Protein AF-A0AAF0R5P5-F1 (afdb_monomer_lite)

Structure (mmCIF, N/CA/C/O backbone):
data_AF-A0AAF0R5P5-F1
#
_entry.id   AF-A0AAF0R5P5-F1
#
loop_
_atom_site.group_PDB
_atom_site.id
_atom_site.type_symbol
_atom_site.label_atom_id
_atom_site.label_alt_id
_atom_site.label_comp_id
_atom_site.label_asym_id
_atom_site.label_entity_id
_atom_site.label_seq_id
_atom_site.pdbx_PDB_ins_code
_atom_site.Cartn_x
_atom_site.Cartn_y
_atom_site.Cartn_z
_atom_site.occupancy
_atom_site.B_iso_or_equiv
_atom_site.auth_seq_id
_atom_site.auth_comp_id
_atom_site.auth_asym_id
_atom_site.auth_atom_id
_atom_site.pdbx_PDB_model_num
ATOM 1 N N . MET A 1 1 ? 1.000 -5.776 -18.125 1.00 70.12 1 MET A N 1
ATOM 2 C CA . MET A 1 1 ? 1.705 -5.865 -16.821 1.00 70.12 1 MET A CA 1
ATOM 3 C C . MET A 1 1 ? 2.323 -4.498 -16.513 1.00 70.12 1 MET A C 1
ATOM 5 O O . MET A 1 1 ? 2.587 -3.774 -17.464 1.00 70.12 1 MET A O 1
ATOM 9 N N . VAL A 1 2 ? 2.546 -4.096 -15.251 1.00 78.88 2 VAL A N 1
ATOM 10 C CA . VAL A 1 2 ? 3.062 -2.736 -14.924 1.00 78.88 2 VAL A CA 1
ATOM 11 C C . VAL A 1 2 ? 4.363 -2.409 -15.676 1.00 78.88 2 VAL A C 1
ATOM 13 O O . VAL A 1 2 ? 4.481 -1.339 -16.261 1.00 78.88 2 VAL A O 1
ATOM 16 N N . VAL A 1 3 ? 5.300 -3.354 -15.752 1.00 80.75 3 VAL A N 1
ATOM 17 C CA . VAL A 1 3 ? 6.586 -3.189 -16.459 1.00 80.75 3 VAL A CA 1
ATOM 18 C C . VAL A 1 3 ? 6.401 -2.983 -17.971 1.00 80.75 3 VAL A C 1
ATOM 20 O O . VAL A 1 3 ? 7.038 -2.110 -18.552 1.00 80.75 3 VAL A O 1
ATOM 23 N N . GLU A 1 4 ? 5.477 -3.716 -18.601 1.00 83.56 4 GLU A N 1
ATOM 24 C CA . GLU A 1 4 ? 5.135 -3.539 -20.024 1.00 83.56 4 GLU A CA 1
ATOM 25 C C . GLU A 1 4 ? 4.509 -2.163 -20.281 1.00 83.56 4 GLU A C 1
ATOM 27 O O . GLU A 1 4 ? 4.811 -1.516 -21.277 1.00 83.56 4 GLU A O 1
ATOM 32 N N . SER A 1 5 ? 3.663 -1.673 -19.364 1.00 82.88 5 SER A N 1
ATOM 33 C CA . SER A 1 5 ? 3.044 -0.346 -19.508 1.00 82.88 5 SER A CA 1
ATOM 34 C C . SER A 1 5 ? 4.052 0.805 -19.439 1.00 82.88 5 SER A C 1
ATOM 36 O O . SER A 1 5 ? 3.758 1.906 -19.897 1.00 82.88 5 SER A O 1
ATOM 38 N N . LEU A 1 6 ? 5.241 0.541 -18.890 1.00 82.19 6 LEU A N 1
ATOM 39 C CA . LEU A 1 6 ? 6.355 1.481 -18.816 1.00 82.19 6 LEU A CA 1
ATOM 40 C C . LEU A 1 6 ? 7.330 1.349 -20.003 1.00 82.19 6 LEU A C 1
ATOM 42 O O . LEU A 1 6 ? 8.253 2.153 -20.101 1.00 82.19 6 LEU A O 1
ATOM 46 N N . GLY A 1 7 ? 7.145 0.372 -20.903 1.00 85.12 7 GLY A N 1
ATOM 47 C CA . GLY A 1 7 ? 8.020 0.152 -22.065 1.00 85.12 7 GLY A CA 1
ATOM 48 C C . GLY A 1 7 ? 9.440 -0.305 -21.704 1.00 85.12 7 GLY A C 1
ATOM 49 O O . GLY A 1 7 ? 10.400 -0.006 -22.418 1.00 85.12 7 GLY A O 1
ATOM 50 N N . VAL A 1 8 ? 9.596 -0.954 -20.546 1.00 84.50 8 VAL A N 1
ATOM 51 C CA . VAL A 1 8 ? 10.887 -1.424 -20.010 1.00 84.50 8 VAL A CA 1
ATOM 52 C C . VAL A 1 8 ? 10.929 -2.945 -19.844 1.00 84.50 8 VAL A C 1
ATOM 54 O O . VAL A 1 8 ? 11.731 -3.476 -19.081 1.00 84.50 8 VAL A O 1
ATOM 57 N N . GLU A 1 9 ? 10.096 -3.668 -20.591 1.00 87.12 9 GLU A N 1
ATOM 58 C CA . GLU A 1 9 ? 9.976 -5.129 -20.567 1.00 87.12 9 GLU A CA 1
ATOM 59 C C . GLU A 1 9 ? 11.293 -5.862 -20.846 1.00 87.12 9 GLU A C 1
ATOM 61 O O . GLU A 1 9 ? 11.509 -6.951 -20.319 1.00 87.12 9 GLU A O 1
ATOM 66 N N . LYS A 1 10 ? 12.218 -5.240 -21.591 1.00 89.44 10 LYS A N 1
ATOM 67 C CA . LYS A 1 10 ? 13.567 -5.780 -21.823 1.00 89.44 10 LYS A CA 1
ATOM 68 C C . LYS A 1 10 ? 14.393 -5.984 -20.547 1.00 89.44 10 LYS A C 1
ATOM 70 O O . LYS A 1 10 ? 15.389 -6.687 -20.616 1.00 89.44 10 LYS A O 1
ATOM 75 N N . TYR A 1 11 ? 14.011 -5.350 -19.435 1.00 86.50 11 TYR A N 1
ATOM 76 C CA . TYR A 1 11 ? 14.687 -5.453 -18.138 1.00 86.50 11 TYR A CA 1
ATOM 77 C C . TYR A 1 11 ? 13.917 -6.314 -17.128 1.00 86.50 11 TYR A C 1
ATOM 79 O O . TYR A 1 11 ? 14.184 -6.257 -15.926 1.00 86.50 11 TYR A O 1
ATOM 87 N N . MET A 1 12 ? 12.897 -7.055 -17.580 1.00 85.38 12 MET A N 1
ATOM 88 C CA . MET A 1 12 ? 12.027 -7.823 -16.689 1.00 85.38 12 MET A CA 1
ATOM 89 C C . MET A 1 12 ? 12.826 -8.818 -15.843 1.00 85.38 12 MET A C 1
ATOM 91 O O . MET A 1 12 ? 12.613 -8.889 -14.634 1.00 85.38 12 MET A O 1
ATOM 95 N N . ASP A 1 13 ? 13.763 -9.545 -16.448 1.00 89.06 13 ASP A N 1
ATOM 96 C CA . ASP A 1 13 ? 14.531 -10.577 -15.752 1.00 89.06 13 ASP A CA 1
ATOM 97 C C . ASP A 1 13 ? 15.462 -9.971 -14.694 1.00 89.06 13 ASP A C 1
ATOM 99 O O . ASP A 1 13 ? 15.522 -10.460 -13.566 1.00 89.06 13 ASP A O 1
ATOM 103 N N . GLU A 1 14 ? 16.155 -8.870 -14.997 1.00 88.75 14 GLU A N 1
ATOM 104 C CA . GLU A 1 14 ? 16.996 -8.164 -14.025 1.00 88.75 14 GLU A CA 1
ATOM 105 C C . GLU A 1 14 ? 16.169 -7.576 -12.880 1.00 88.75 14 GLU A C 1
ATOM 107 O O . GLU A 1 14 ? 16.569 -7.650 -11.712 1.00 88.75 14 GLU A O 1
ATOM 112 N N . HIS A 1 15 ? 14.993 -7.024 -13.193 1.00 82.06 15 HIS A N 1
ATOM 113 C CA . HIS A 1 15 ? 14.062 -6.557 -12.177 1.00 82.06 15 HIS A CA 1
ATOM 114 C C . HIS A 1 15 ? 13.620 -7.707 -11.279 1.00 82.06 15 HIS A C 1
ATOM 116 O O . HIS A 1 15 ? 13.809 -7.604 -10.072 1.00 82.06 15 HIS A O 1
ATOM 122 N N . MET A 1 16 ? 13.127 -8.817 -11.836 1.00 84.38 16 MET A N 1
ATOM 123 C CA . MET A 1 16 ? 12.670 -9.979 -11.065 1.00 84.38 16 MET A CA 1
ATOM 124 C C . MET A 1 16 ? 13.781 -10.571 -10.189 1.00 84.38 16 MET A C 1
ATOM 126 O O . MET A 1 16 ? 13.539 -10.887 -9.024 1.00 84.38 16 MET A O 1
ATOM 130 N N . ASN A 1 17 ? 15.010 -10.646 -10.707 1.00 88.88 17 ASN A N 1
ATOM 131 C CA . ASN A 1 17 ? 16.172 -11.155 -9.974 1.00 88.88 17 ASN A CA 1
ATOM 132 C C . ASN A 1 17 ? 16.668 -10.214 -8.864 1.00 88.88 17 ASN A C 1
ATOM 134 O O . ASN A 1 17 ? 17.402 -10.649 -7.977 1.00 88.88 17 ASN A O 1
ATOM 138 N N . SER A 1 18 ? 16.280 -8.936 -8.891 1.00 85.75 18 SER A N 1
ATOM 139 C CA . SER A 1 18 ? 16.634 -7.948 -7.864 1.00 85.75 18 SER A CA 1
ATOM 140 C C . SER A 1 18 ? 15.510 -7.678 -6.856 1.00 85.75 18 SER A C 1
ATOM 142 O O . SER A 1 18 ? 15.713 -6.908 -5.912 1.00 85.75 18 SER A O 1
ATOM 144 N N . ILE A 1 19 ? 14.341 -8.322 -7.000 1.00 85.06 19 ILE A N 1
ATOM 145 C CA . ILE A 1 19 ? 13.219 -8.139 -6.071 1.00 85.06 19 ILE A CA 1
ATOM 146 C C . ILE A 1 19 ? 13.589 -8.654 -4.682 1.00 85.06 19 ILE A C 1
ATOM 148 O O . ILE A 1 19 ? 13.944 -9.815 -4.483 1.00 85.06 19 ILE A O 1
ATOM 152 N N . ASN A 1 20 ? 13.405 -7.785 -3.692 1.00 88.62 20 ASN A N 1
ATOM 153 C CA . ASN A 1 20 ? 13.442 -8.148 -2.287 1.00 88.62 20 ASN A CA 1
ATOM 154 C C . ASN A 1 20 ? 12.040 -8.007 -1.684 1.00 88.62 20 ASN A C 1
ATOM 156 O O . ASN A 1 20 ? 11.408 -6.954 -1.793 1.00 88.62 20 ASN A O 1
ATOM 160 N N . TYR A 1 21 ? 11.560 -9.069 -1.041 1.00 88.75 21 TYR A N 1
ATOM 161 C CA . TYR A 1 21 ? 10.247 -9.094 -0.409 1.00 88.75 21 TYR A CA 1
ATOM 162 C C . TYR A 1 21 ? 10.361 -8.721 1.065 1.00 88.75 21 TYR A C 1
ATOM 164 O O . TYR A 1 21 ? 11.127 -9.318 1.822 1.00 88.75 21 TYR A O 1
ATOM 172 N N . ARG A 1 22 ? 9.535 -7.768 1.501 1.00 90.75 22 ARG A N 1
ATOM 173 C CA . ARG A 1 22 ? 9.389 -7.416 2.914 1.00 90.75 22 ARG A CA 1
ATOM 174 C C . ARG A 1 22 ? 7.948 -7.642 3.345 1.00 90.75 22 ARG A C 1
ATOM 176 O O . ARG A 1 22 ? 7.042 -7.002 2.825 1.00 90.75 22 ARG A O 1
ATOM 183 N N . LEU A 1 23 ? 7.765 -8.501 4.343 1.00 93.50 23 LEU A N 1
ATOM 184 C CA . LEU A 1 23 ? 6.484 -8.710 5.006 1.00 93.50 23 LEU A CA 1
ATOM 185 C C . LEU A 1 23 ? 6.464 -7.949 6.335 1.00 93.50 23 LEU A C 1
ATOM 187 O O . LEU A 1 23 ? 7.409 -8.037 7.120 1.00 93.50 23 LEU A O 1
ATOM 191 N N . ARG A 1 24 ? 5.382 -7.214 6.596 1.00 91.81 24 ARG A N 1
ATOM 192 C CA . ARG A 1 24 ? 5.144 -6.536 7.873 1.00 91.81 24 ARG A CA 1
ATOM 193 C C . ARG A 1 24 ? 3.773 -6.941 8.404 1.00 91.81 24 ARG A C 1
ATOM 195 O O . ARG A 1 24 ? 2.783 -6.809 7.695 1.00 91.81 24 ARG A O 1
ATOM 202 N N . LEU A 1 25 ? 3.724 -7.404 9.651 1.00 93.38 25 LEU A N 1
ATOM 203 C CA . LEU A 1 25 ? 2.479 -7.632 10.384 1.00 93.38 25 LEU A CA 1
ATOM 204 C C . LEU A 1 25 ? 2.339 -6.532 11.433 1.00 93.38 25 LEU A C 1
ATOM 206 O O . LEU A 1 25 ? 3.263 -6.300 12.212 1.00 93.38 25 LEU A O 1
ATOM 210 N N . MET A 1 26 ? 1.197 -5.852 11.439 1.00 90.94 26 MET A N 1
ATOM 211 C CA . MET A 1 26 ? 0.924 -4.737 12.344 1.00 90.94 26 MET A CA 1
ATOM 212 C C . MET A 1 26 ? -0.401 -4.972 13.061 1.00 90.94 26 MET A C 1
ATOM 214 O O . MET A 1 26 ? -1.364 -5.452 12.466 1.00 90.94 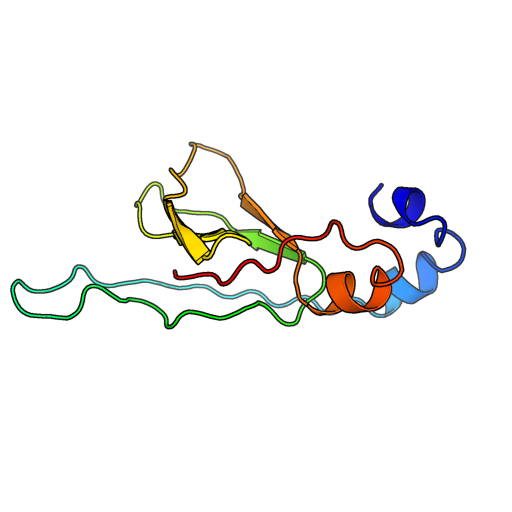26 MET A O 1
ATOM 218 N N . LYS A 1 27 ? -0.440 -4.631 14.349 1.00 89.25 27 LYS A N 1
ATOM 219 C CA . LYS A 1 27 ? -1.656 -4.620 15.160 1.00 89.25 27 LYS A CA 1
ATOM 220 C C . LYS A 1 27 ? -1.721 -3.293 15.896 1.00 89.25 27 LYS A C 1
ATOM 222 O O . LYS A 1 27 ? -0.847 -3.003 16.710 1.00 89.25 27 LYS A O 1
ATOM 227 N N . TYR A 1 28 ? -2.770 -2.532 15.627 1.00 86.50 28 TYR A N 1
ATOM 228 C CA . TYR A 1 28 ? -3.047 -1.272 16.301 1.00 86.50 28 TYR A CA 1
ATOM 229 C C . TYR A 1 28 ? -3.971 -1.503 17.496 1.00 86.50 28 TYR A C 1
ATOM 231 O O . TYR A 1 28 ? -4.755 -2.457 17.519 1.00 86.50 28 TYR A O 1
ATOM 239 N N . LYS A 1 29 ? -3.826 -0.662 18.520 1.00 84.81 29 LYS A N 1
ATOM 240 C CA . LYS A 1 29 ? -4.726 -0.638 19.674 1.00 84.81 29 LYS A CA 1
ATOM 241 C C . LYS A 1 29 ? -5.827 0.381 19.422 1.00 84.81 29 LYS A C 1
ATOM 243 O O . LYS A 1 29 ? -5.616 1.356 18.708 1.00 84.81 29 LYS A O 1
ATOM 248 N N . GLU A 1 30 ? -6.981 0.146 20.026 1.00 80.50 30 GLU A N 1
ATOM 249 C CA . GLU A 1 30 ? -8.040 1.145 20.058 1.00 80.50 30 GLU A CA 1
ATOM 250 C C . GLU A 1 30 ? -7.576 2.360 20.886 1.00 80.50 30 GLU A C 1
ATOM 252 O O . GLU A 1 30 ? -6.983 2.154 21.953 1.00 80.50 30 GLU A O 1
ATOM 257 N N . PRO A 1 31 ? -7.802 3.600 20.418 1.00 76.44 31 PRO A N 1
ATOM 258 C CA . PRO A 1 31 ? -7.439 4.796 21.171 1.00 76.44 31 PRO A CA 1
ATOM 259 C C . PRO A 1 31 ? -8.220 4.882 22.488 1.00 76.44 31 PRO A C 1
ATOM 261 O O . PRO A 1 31 ? -9.433 4.663 22.499 1.00 76.44 31 PRO A O 1
ATOM 264 N N . GLN A 1 32 ? -7.559 5.254 23.589 1.00 79.81 32 GLN A N 1
ATOM 265 C CA . GLN A 1 32 ? -8.271 5.669 24.806 1.00 79.81 32 GLN A CA 1
ATOM 266 C C . GLN A 1 32 ? -8.827 7.093 24.636 1.00 79.81 32 GLN A C 1
ATOM 268 O O . GLN A 1 32 ? -8.364 7.834 23.773 1.00 79.81 32 GLN A O 1
ATOM 273 N N . SER A 1 33 ? -9.846 7.471 25.420 1.00 74.12 33 SER A N 1
ATOM 274 C CA . SER A 1 33 ? -10.706 8.647 25.165 1.00 74.12 33 SER A CA 1
ATOM 275 C C . SER A 1 33 ? -9.975 9.976 24.934 1.00 74.12 33 SER A C 1
ATOM 277 O O . SER A 1 33 ? -10.511 10.820 24.220 1.00 74.12 33 SER A O 1
ATOM 279 N N . ASP A 1 34 ? -8.760 10.125 25.468 1.00 69.50 34 ASP A N 1
ATOM 280 C CA . ASP A 1 34 ? -7.956 11.351 25.391 1.00 69.50 34 ASP A CA 1
ATOM 281 C C . ASP A 1 34 ? -6.640 11.187 24.597 1.00 69.50 34 ASP A C 1
ATOM 283 O O . ASP A 1 34 ? -5.832 12.115 24.539 1.00 69.50 34 ASP A O 1
ATOM 287 N N . GLU A 1 35 ? -6.394 10.026 23.977 1.00 68.69 35 GLU A N 1
ATOM 288 C CA . GLU A 1 35 ? -5.180 9.781 23.188 1.00 68.69 35 GLU A CA 1
ATOM 289 C C . GLU A 1 35 ? -5.339 10.206 21.720 1.00 68.69 35 GLU A C 1
ATOM 291 O O . GLU A 1 35 ? -6.403 10.094 21.102 1.00 68.69 35 GLU A O 1
ATOM 296 N N . THR A 1 36 ? -4.235 10.663 21.123 1.00 66.44 36 THR A N 1
ATOM 297 C CA . THR A 1 36 ? -4.139 10.905 19.683 1.00 66.44 36 THR A CA 1
ATOM 298 C C . THR A 1 36 ? -4.442 9.610 18.931 1.00 66.44 36 THR A C 1
ATOM 300 O O . THR A 1 36 ? -3.759 8.605 19.106 1.00 66.44 36 THR A O 1
ATOM 303 N N . LYS A 1 37 ? -5.438 9.633 18.040 1.00 74.44 37 LYS A N 1
ATOM 304 C CA . LYS A 1 37 ? -5.908 8.457 17.279 1.00 74.44 37 LYS A CA 1
ATOM 305 C C . LYS A 1 37 ? -4.947 7.989 16.170 1.00 74.44 37 LYS A C 1
ATOM 307 O O . LYS A 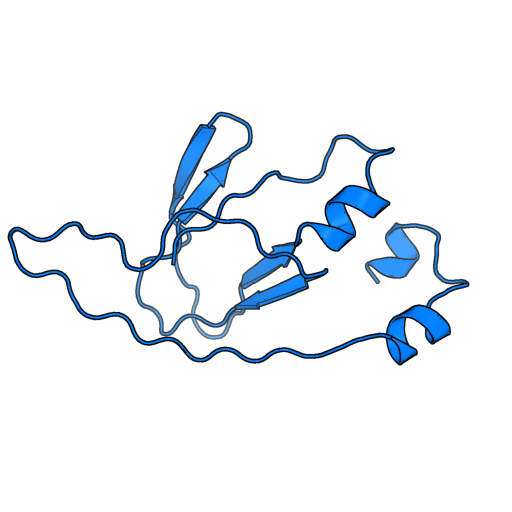1 37 ? -5.364 7.291 15.253 1.00 74.44 37 LYS A O 1
ATOM 312 N N . THR A 1 38 ? -3.681 8.396 16.212 1.00 76.81 38 THR A N 1
ATOM 313 C CA . THR A 1 38 ? -2.699 8.131 15.155 1.00 76.81 38 THR A CA 1
ATOM 314 C C . THR A 1 38 ? -1.934 6.849 15.467 1.00 76.81 38 THR A C 1
ATOM 316 O O . THR A 1 38 ? -1.117 6.823 16.386 1.00 76.81 38 THR A O 1
ATOM 319 N N . GLY A 1 39 ? -2.181 5.789 14.693 1.00 79.81 39 GLY A N 1
ATOM 320 C CA . GLY A 1 39 ? -1.457 4.521 14.808 1.00 79.81 39 GLY A CA 1
ATOM 321 C C . GLY A 1 39 ? -0.044 4.597 14.227 1.00 79.81 39 GLY A C 1
ATOM 322 O O . GLY A 1 39 ? 0.919 4.139 14.847 1.00 79.81 39 GLY A O 1
ATOM 323 N N . LEU A 1 40 ? 0.092 5.198 13.045 1.00 84.94 40 LEU A N 1
ATOM 324 C CA . LEU A 1 40 ? 1.360 5.396 12.355 1.00 84.94 40 LEU A CA 1
ATOM 325 C C . LEU A 1 40 ? 1.454 6.814 11.789 1.00 84.94 40 LEU A C 1
ATOM 327 O O . LEU A 1 40 ? 0.493 7.358 11.258 1.00 84.94 40 LEU A O 1
ATOM 331 N N . HIS A 1 41 ? 2.633 7.424 11.888 1.00 84.62 41 HIS A N 1
ATOM 332 C CA . HIS A 1 41 ? 2.860 8.742 11.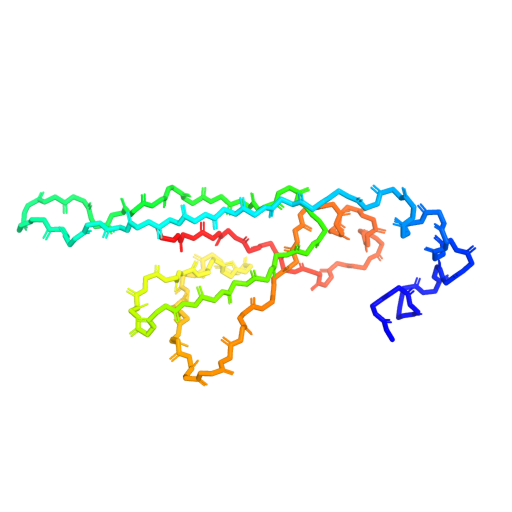304 1.00 84.62 41 HIS A CA 1
ATOM 333 C C . HIS A 1 41 ? 2.728 8.693 9.781 1.00 84.62 41 HIS A C 1
ATOM 335 O O . HIS A 1 41 ? 3.095 7.706 9.142 1.00 84.62 41 HIS A O 1
ATOM 341 N N . ALA A 1 42 ? 2.254 9.797 9.215 1.00 87.38 42 ALA A N 1
ATOM 342 C CA . ALA A 1 42 ? 2.152 10.008 7.782 1.00 87.38 42 ALA A CA 1
ATOM 343 C C . ALA A 1 42 ? 3.512 9.752 7.094 1.00 87.38 42 ALA A C 1
ATOM 345 O O . ALA A 1 42 ? 4.507 10.399 7.428 1.00 87.38 42 ALA A O 1
ATOM 346 N N . HIS A 1 43 ? 3.574 8.798 6.161 1.00 88.00 43 HIS A N 1
ATOM 347 C CA . HIS A 1 43 ? 4.800 8.447 5.429 1.00 88.00 43 HIS A CA 1
ATOM 348 C C . HIS A 1 43 ? 4.505 7.886 4.033 1.00 88.00 43 HIS A C 1
ATOM 350 O O . HIS A 1 43 ? 3.382 7.495 3.741 1.00 88.00 43 HIS A O 1
ATOM 356 N N . THR A 1 44 ? 5.521 7.814 3.179 1.00 87.62 44 THR A N 1
ATOM 357 C CA . THR A 1 44 ? 5.491 7.043 1.930 1.00 87.62 44 THR A CA 1
ATOM 358 C C . THR A 1 44 ? 6.268 5.739 2.101 1.00 87.62 44 THR A C 1
ATOM 360 O O . THR A 1 44 ? 7.200 5.642 2.911 1.00 87.62 44 THR A O 1
ATOM 363 N N . ASP A 1 45 ? 5.895 4.717 1.333 1.00 87.81 45 ASP A N 1
ATOM 364 C CA . ASP A 1 45 ? 6.664 3.481 1.278 1.00 87.81 45 ASP A CA 1
ATOM 365 C C . ASP A 1 45 ? 7.806 3.604 0.263 1.00 87.81 45 ASP A C 1
ATOM 367 O O . ASP A 1 45 ? 7.610 3.976 -0.889 1.00 87.81 45 ASP A O 1
ATOM 371 N N . LYS A 1 46 ? 9.022 3.228 0.671 1.00 85.94 46 LYS A N 1
ATOM 372 C CA . LYS A 1 46 ? 10.225 3.332 -0.178 1.00 85.94 46 LYS A CA 1
ATOM 373 C C . LYS A 1 46 ? 10.346 2.234 -1.245 1.00 85.94 46 LYS A C 1
ATOM 375 O O . LYS A 1 46 ? 11.285 2.255 -2.038 1.00 85.94 46 LYS A O 1
ATOM 380 N N . ASN A 1 47 ? 9.474 1.230 -1.225 1.00 86.69 47 ASN A N 1
ATOM 381 C CA . ASN A 1 47 ? 9.492 0.099 -2.158 1.00 86.69 47 ASN A CA 1
ATOM 382 C C . ASN A 1 47 ? 8.916 0.493 -3.536 1.00 86.69 47 ASN A C 1
ATOM 384 O O . ASN A 1 47 ? 8.682 1.665 -3.821 1.00 86.69 47 ASN A O 1
ATOM 388 N N . ILE A 1 48 ? 8.754 -0.488 -4.427 1.00 86.44 48 ILE A N 1
ATOM 389 C CA . ILE A 1 48 ? 8.122 -0.293 -5.743 1.00 86.44 48 ILE A CA 1
ATOM 390 C C . ILE A 1 48 ? 6.595 -0.398 -5.611 1.00 86.44 48 ILE A C 1
ATOM 392 O O . ILE A 1 48 ? 5.867 0.467 -6.092 1.00 86.44 48 ILE A O 1
ATOM 396 N N . VAL A 1 49 ? 6.116 -1.451 -4.940 1.00 87.94 49 VAL A N 1
ATOM 397 C CA . VAL A 1 49 ? 4.691 -1.735 -4.727 1.00 87.94 49 VAL A CA 1
ATOM 398 C C . VAL A 1 49 ? 4.475 -2.253 -3.308 1.00 87.94 49 VAL A C 1
ATOM 400 O O . VAL A 1 49 ? 5.213 -3.131 -2.852 1.00 87.94 49 VAL A O 1
ATOM 403 N N . THR A 1 50 ? 3.426 -1.761 -2.653 1.00 91.19 50 THR A N 1
ATOM 404 C CA . THR A 1 50 ? 2.871 -2.318 -1.414 1.00 91.19 50 THR A CA 1
ATOM 405 C C . THR A 1 50 ? 1.547 -3.011 -1.718 1.00 91.19 50 THR A C 1
ATOM 407 O O . THR A 1 50 ? 0.688 -2.455 -2.399 1.00 91.19 50 THR A O 1
ATOM 410 N N . ILE A 1 51 ? 1.381 -4.229 -1.198 1.00 92.81 51 ILE A N 1
ATOM 411 C CA . ILE A 1 51 ? 0.115 -4.967 -1.207 1.00 92.81 51 ILE A CA 1
ATOM 412 C C . ILE A 1 51 ? -0.345 -5.065 0.242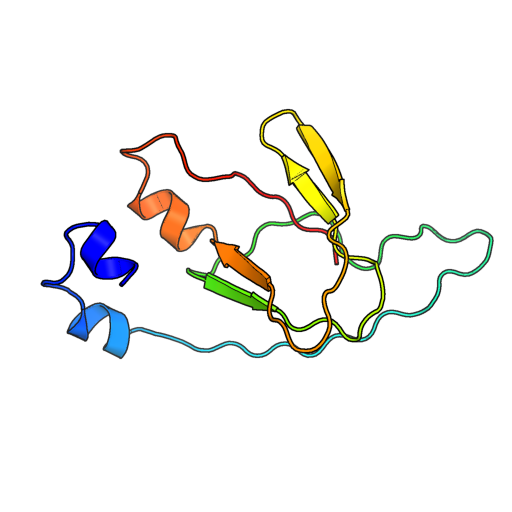 1.00 92.81 51 ILE A C 1
ATOM 414 O O . ILE A 1 51 ? 0.347 -5.646 1.080 1.00 92.81 51 ILE A O 1
ATOM 418 N N . LEU A 1 52 ? -1.499 -4.478 0.534 1.00 92.56 52 LEU A N 1
ATOM 419 C CA . LEU A 1 52 ? -2.039 -4.366 1.876 1.00 92.56 52 LEU A CA 1
ATOM 420 C C . LEU A 1 52 ? -3.343 -5.147 2.004 1.00 92.56 52 LEU A C 1
ATOM 422 O O . LEU A 1 52 ? -4.290 -4.927 1.255 1.00 92.56 52 LEU A O 1
ATOM 426 N N . TYR A 1 53 ? -3.403 -6.001 3.021 1.00 92.31 53 TYR A N 1
ATOM 427 C CA . TYR A 1 53 ? -4.642 -6.590 3.511 1.00 92.31 53 TYR A CA 1
ATOM 428 C C . TYR A 1 53 ? -5.075 -5.899 4.804 1.00 92.31 53 TYR A C 1
ATOM 430 O O . TYR A 1 53 ? -4.265 -5.729 5.718 1.00 92.31 53 TYR A O 1
ATOM 438 N N . GLN A 1 54 ? -6.353 -5.536 4.899 1.00 88.12 54 GLN A N 1
ATOM 439 C CA . GLN A 1 54 ? -6.944 -4.926 6.090 1.00 88.12 54 GLN A CA 1
ATOM 440 C C . GLN A 1 54 ? -7.978 -5.871 6.705 1.00 88.12 54 GLN A C 1
ATOM 442 O O . GLN A 1 54 ? -8.824 -6.427 6.011 1.00 88.12 54 GLN A O 1
ATOM 447 N N . ASN A 1 55 ? -7.962 -6.012 8.032 1.00 88.69 55 ASN A N 1
ATOM 448 C CA . ASN A 1 55 ? -8.895 -6.875 8.764 1.00 88.69 55 ASN A CA 1
ATOM 449 C C . ASN A 1 55 ? -10.282 -6.225 8.963 1.00 88.69 55 ASN A C 1
ATOM 451 O O . ASN A 1 55 ? -10.809 -6.227 10.069 1.00 88.69 55 ASN A O 1
ATOM 455 N N . GLN A 1 56 ? -10.836 -5.600 7.919 1.00 86.25 56 GLN A N 1
ATOM 456 C CA . GLN A 1 56 ? -12.138 -4.907 7.939 1.00 86.25 56 GLN A CA 1
ATOM 457 C C . GLN A 1 56 ? -12.279 -3.799 9.004 1.00 86.25 56 GLN A C 1
ATOM 459 O O . GLN A 1 56 ? -13.383 -3.358 9.316 1.00 86.25 56 GLN A O 1
ATOM 464 N N . VAL A 1 57 ? -11.157 -3.312 9.542 1.00 87.06 57 VAL A N 1
ATOM 465 C CA . VAL A 1 57 ? -11.102 -2.158 10.447 1.00 87.06 57 VAL A CA 1
ATOM 466 C C . VAL A 1 57 ? -10.691 -0.928 9.642 1.00 87.06 57 VAL A C 1
ATOM 468 O O . VAL A 1 57 ? -9.714 -0.973 8.889 1.00 87.06 57 VAL A O 1
ATOM 471 N N . LYS A 1 58 ? -11.443 0.166 9.800 1.00 86.56 58 LYS A N 1
ATOM 472 C CA . LYS A 1 58 ? -11.127 1.464 9.192 1.00 86.56 58 LYS A CA 1
ATOM 473 C C . LYS A 1 58 ? -9.936 2.098 9.913 1.00 86.56 58 LYS A C 1
ATOM 475 O O . LYS A 1 58 ? -9.872 2.050 11.138 1.00 86.56 58 LYS A O 1
ATOM 480 N N . GLY A 1 59 ? -9.018 2.687 9.156 1.00 86.12 59 GLY A N 1
ATOM 481 C CA . GLY A 1 59 ? -7.810 3.309 9.711 1.00 86.12 59 GLY A CA 1
ATOM 482 C C . GLY A 1 59 ? -6.805 3.762 8.656 1.00 86.12 59 GLY A C 1
ATOM 483 O O . GLY A 1 59 ? -6.019 4.662 8.919 1.00 86.12 59 GLY A O 1
ATOM 484 N N . LEU A 1 60 ? -6.872 3.193 7.446 1.00 89.19 60 LEU A N 1
ATOM 485 C CA . LEU A 1 60 ? -6.064 3.661 6.326 1.00 89.19 60 LEU A CA 1
ATOM 486 C C . LEU A 1 60 ? -6.592 5.000 5.802 1.00 89.19 60 LEU A C 1
ATOM 488 O O . LEU A 1 60 ? -7.725 5.083 5.317 1.00 89.19 60 LEU A O 1
ATOM 492 N N . GLU A 1 61 ? -5.727 6.008 5.819 1.00 90.31 61 GLU A N 1
ATOM 493 C CA . GLU A 1 61 ? -5.964 7.299 5.180 1.00 90.31 61 GLU A CA 1
ATOM 494 C C . GLU A 1 61 ? -4.879 7.594 4.137 1.00 90.31 61 GLU A C 1
ATOM 496 O O . GLU A 1 61 ? -3.700 7.267 4.314 1.00 90.31 61 GLU A O 1
ATOM 501 N N . ILE A 1 62 ? -5.288 8.222 3.034 1.00 90.38 62 ILE A N 1
ATOM 502 C CA . ILE A 1 62 ? -4.412 8.621 1.931 1.00 90.38 62 ILE A CA 1
ATOM 503 C C . ILE A 1 62 ? -4.451 10.137 1.781 1.00 90.38 62 ILE A C 1
ATOM 505 O O . ILE A 1 62 ? -5.521 10.729 1.663 1.00 90.38 62 ILE A O 1
ATOM 509 N N . LEU A 1 63 ? -3.281 10.766 1.717 1.00 88.75 63 LEU A N 1
ATOM 510 C CA . LEU A 1 63 ? -3.158 12.164 1.326 1.00 88.75 63 LEU A CA 1
ATOM 511 C C . LEU A 1 63 ? -3.192 12.281 -0.202 1.00 88.75 63 LEU A C 1
ATOM 513 O O . LEU A 1 63 ? -2.394 11.664 -0.909 1.00 88.75 63 LEU A O 1
ATOM 517 N N . THR A 1 64 ? -4.125 13.071 -0.718 1.00 87.06 64 THR A N 1
ATOM 518 C CA . THR A 1 64 ? -4.236 13.399 -2.145 1.00 87.06 64 THR A CA 1
ATOM 519 C C . THR A 1 64 ? -3.237 14.489 -2.542 1.00 87.06 64 THR A C 1
ATOM 521 O O . THR A 1 64 ? -2.726 15.222 -1.694 1.00 87.06 64 THR A O 1
ATOM 524 N N . LYS A 1 65 ? -2.989 14.647 -3.851 1.00 81.56 65 LYS A N 1
ATOM 525 C CA . LYS A 1 65 ? -2.126 15.722 -4.383 1.00 81.56 65 LYS A CA 1
ATOM 526 C C . LYS A 1 65 ? -2.598 17.124 -3.982 1.00 81.56 65 LYS A C 1
ATOM 528 O O . LYS A 1 65 ? -1.768 18.011 -3.821 1.00 81.56 65 LYS A O 1
ATOM 533 N N . ASP A 1 66 ? -3.903 17.291 -3.776 1.00 87.62 66 ASP A N 1
ATOM 534 C CA . ASP A 1 66 ? -4.522 18.554 -3.366 1.00 87.62 66 ASP A CA 1
ATOM 535 C C . ASP A 1 66 ? -4.438 18.793 -1.845 1.00 87.62 66 ASP A C 1
ATOM 537 O O . ASP A 1 66 ? -5.020 19.742 -1.322 1.00 87.62 66 ASP A O 1
ATOM 541 N N . GLY A 1 67 ? -3.722 17.932 -1.112 1.00 87.38 67 GLY A N 1
ATOM 542 C CA . GLY A 1 67 ? -3.504 18.065 0.328 1.00 87.38 67 GLY A CA 1
ATOM 543 C C . GLY A 1 67 ? -4.686 17.613 1.189 1.00 87.38 67 GLY A C 1
ATOM 544 O O . GLY A 1 67 ? -4.718 17.912 2.381 1.00 87.38 67 GLY A O 1
ATOM 545 N N . GLN A 1 68 ? -5.655 16.896 0.614 1.00 90.69 68 GLN A N 1
ATOM 546 C CA . GLN A 1 68 ? -6.809 16.369 1.346 1.00 90.69 68 GLN A CA 1
ATOM 547 C C . GLN A 1 68 ? -6.594 14.916 1.757 1.00 90.69 68 GLN A C 1
ATOM 549 O O . GLN A 1 68 ? -6.163 14.105 0.936 1.00 90.69 68 GLN A O 1
ATOM 554 N N . TRP A 1 69 ? -6.945 14.586 2.998 1.00 89.88 69 TRP A N 1
ATOM 555 C CA . TRP A 1 69 ? -6.984 13.209 3.482 1.00 89.88 69 TRP A CA 1
ATOM 556 C C . TRP A 1 69 ? -8.285 12.527 3.061 1.00 89.88 69 TRP A C 1
ATOM 558 O O . TRP A 1 69 ? -9.373 13.058 3.286 1.00 89.88 69 TRP A O 1
ATOM 568 N N . ILE A 1 70 ? -8.166 11.344 2.465 1.00 91.00 70 ILE A N 1
ATOM 569 C CA . ILE A 1 70 ? -9.289 10.473 2.121 1.00 91.00 70 ILE A CA 1
ATOM 570 C C . ILE A 1 70 ? -9.201 9.182 2.930 1.00 91.00 70 ILE A C 1
ATOM 572 O O . ILE A 1 70 ? -8.133 8.582 3.051 1.00 91.00 70 ILE A O 1
ATOM 576 N N . ASN A 1 71 ? -10.336 8.749 3.471 1.00 90.12 71 ASN A N 1
ATOM 577 C CA . ASN A 1 71 ? -10.445 7.462 4.147 1.00 90.12 71 ASN A CA 1
ATOM 578 C C . ASN A 1 71 ? -10.597 6.348 3.110 1.00 90.12 71 ASN A C 1
ATOM 580 O O . ASN A 1 71 ? -11.381 6.478 2.168 1.00 90.12 71 ASN A O 1
ATOM 584 N N . VAL A 1 72 ? -9.868 5.251 3.300 1.00 89.50 72 VAL A N 1
ATOM 585 C CA . VAL A 1 72 ? -10.003 4.054 2.469 1.00 89.50 72 VAL A CA 1
ATOM 586 C C . VAL A 1 72 ? -10.820 3.026 3.233 1.00 89.50 72 VAL A C 1
ATOM 588 O O . VAL A 1 72 ? -10.357 2.435 4.213 1.00 89.50 72 VAL A O 1
ATOM 591 N N . ASP A 1 73 ? -12.049 2.817 2.774 1.00 89.94 73 ASP A N 1
ATOM 592 C CA . ASP A 1 73 ? -12.917 1.799 3.344 1.00 89.94 73 ASP A CA 1
ATOM 593 C C . ASP A 1 73 ? -12.409 0.397 2.96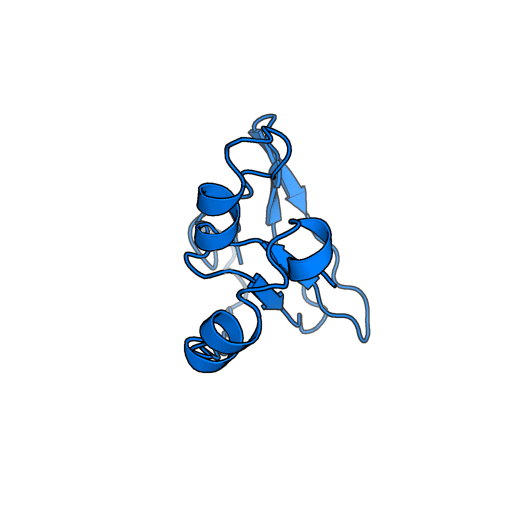1 1.00 89.94 73 ASP A C 1
ATOM 595 O O . ASP A 1 73 ? -12.226 0.108 1.773 1.00 89.94 73 ASP A O 1
ATOM 599 N N . PRO A 1 74 ? -12.176 -0.497 3.942 1.00 88.94 74 PRO A N 1
ATOM 600 C CA . PRO A 1 74 ? -11.765 -1.858 3.646 1.00 88.94 74 PRO A CA 1
ATOM 601 C C . PRO A 1 74 ? -12.904 -2.588 2.931 1.00 88.94 74 PRO A C 1
ATOM 603 O O . PRO A 1 74 ? -14.058 -2.533 3.355 1.00 88.94 74 PRO A O 1
ATOM 606 N N . THR A 1 75 ? -12.571 -3.283 1.844 1.00 91.50 75 THR A N 1
ATOM 607 C CA . THR A 1 75 ? -13.516 -4.148 1.132 1.00 91.50 75 THR A CA 1
ATOM 608 C C . THR A 1 75 ? -13.214 -5.614 1.483 1.00 91.50 75 THR A C 1
ATOM 610 O O . THR A 1 75 ? -12.042 -6.013 1.439 1.00 91.50 75 THR A O 1
ATOM 613 N N . PRO A 1 76 ? -14.217 -6.431 1.863 1.00 91.12 76 PRO A N 1
ATOM 614 C CA . PRO A 1 76 ? -14.040 -7.860 2.131 1.00 91.12 76 PRO A CA 1
ATOM 615 C C . PRO A 1 76 ? -13.313 -8.591 1.004 1.00 91.12 76 PRO A C 1
ATOM 617 O O . PRO A 1 76 ? -13.586 -8.338 -0.164 1.00 91.12 76 PRO A O 1
ATOM 620 N N . ASP A 1 77 ? -12.384 -9.479 1.367 1.00 89.81 77 ASP A N 1
A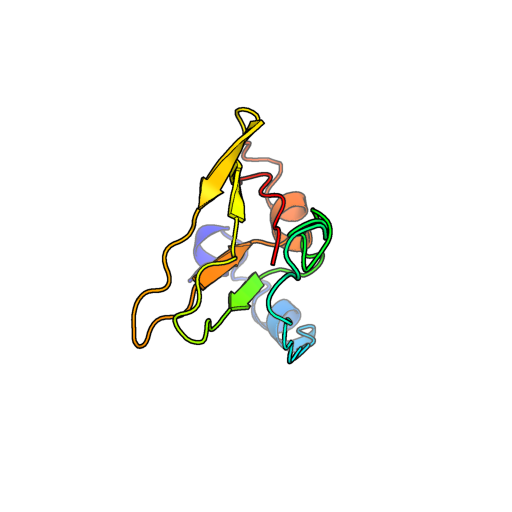TOM 621 C CA . ASP A 1 77 ? -11.639 -10.346 0.439 1.00 89.81 77 ASP A CA 1
ATOM 622 C C . ASP A 1 77 ? -10.838 -9.610 -0.654 1.00 89.81 77 ASP A C 1
ATOM 624 O O . ASP A 1 77 ? -10.552 -10.162 -1.718 1.00 89.81 77 ASP A O 1
ATOM 628 N N . THR A 1 78 ? -10.436 -8.363 -0.391 1.00 92.19 78 THR A N 1
ATOM 629 C CA . THR A 1 78 ? -9.620 -7.564 -1.315 1.00 92.19 78 THR A CA 1
ATOM 630 C C . THR A 1 78 ? -8.281 -7.151 -0.713 1.00 92.19 78 THR A C 1
ATOM 632 O O . THR A 1 78 ? -8.081 -7.154 0.504 1.00 92.19 78 THR A O 1
ATOM 635 N N . PHE A 1 79 ? -7.363 -6.768 -1.600 1.00 92.25 79 PHE A N 1
ATOM 636 C CA . PHE A 1 79 ? -6.112 -6.114 -1.245 1.00 92.25 79 PHE A CA 1
ATOM 637 C C . PHE A 1 79 ? -6.093 -4.700 -1.815 1.00 92.25 79 PHE A C 1
ATOM 639 O O . PHE A 1 79 ? -6.447 -4.484 -2.975 1.00 92.25 79 PHE A O 1
ATOM 646 N N . THR A 1 80 ? -5.590 -3.760 -1.024 1.00 91.06 80 THR A N 1
ATOM 647 C CA . THR A 1 80 ? -5.228 -2.428 -1.503 1.00 91.06 80 THR A CA 1
ATOM 648 C C . THR A 1 80 ? -3.815 -2.496 -2.074 1.00 91.06 80 THR A C 1
ATOM 650 O O . THR A 1 80 ? -2.891 -2.956 -1.402 1.00 91.06 80 THR A O 1
ATOM 653 N N . VAL A 1 81 ? -3.635 -2.055 -3.319 1.00 90.75 81 VAL A N 1
ATOM 654 C CA . VAL A 1 81 ? -2.325 -2.013 -3.984 1.00 90.75 81 VAL A CA 1
ATOM 655 C C . VAL A 1 81 ? -1.898 -0.564 -4.145 1.00 90.75 81 VAL A C 1
ATOM 657 O O . VAL A 1 81 ? -2.640 0.251 -4.688 1.00 90.75 81 VAL A O 1
ATOM 660 N N . MET A 1 82 ? -0.701 -0.243 -3.663 1.00 87.88 82 MET A N 1
ATOM 661 C CA . MET A 1 82 ? -0.179 1.120 -3.607 1.00 87.88 82 MET A CA 1
ATOM 662 C C . MET A 1 82 ? 1.204 1.183 -4.244 1.00 87.88 82 MET A C 1
ATOM 664 O O . MET A 1 82 ? 1.982 0.230 -4.173 1.00 87.88 82 MET A O 1
ATOM 668 N N . ILE A 1 83 ? 1.502 2.319 -4.868 1.00 87.94 83 ILE A N 1
ATOM 669 C CA . ILE A 1 83 ? 2.796 2.584 -5.494 1.00 87.94 83 ILE A CA 1
ATOM 670 C C . ILE A 1 83 ? 3.718 3.255 -4.479 1.00 87.94 83 ILE A C 1
ATOM 672 O O . ILE A 1 83 ? 3.313 4.217 -3.829 1.00 87.94 83 ILE A O 1
ATOM 676 N N . GLY A 1 84 ? 4.943 2.745 -4.360 1.00 86.94 84 GLY A N 1
ATOM 677 C CA . GLY A 1 84 ? 5.981 3.332 -3.519 1.00 86.94 84 GLY A CA 1
ATOM 678 C C . GLY A 1 84 ? 6.943 4.241 -4.291 1.00 86.94 84 GLY A C 1
ATOM 679 O O . GLY A 1 84 ? 6.929 4.322 -5.525 1.00 86.94 84 GLY A O 1
ATOM 680 N N . ASP A 1 85 ? 7.820 4.912 -3.550 1.00 85.00 85 ASP A N 1
ATOM 681 C CA . ASP A 1 85 ? 8.704 5.968 -4.055 1.00 85.00 85 ASP A CA 1
ATOM 682 C C . ASP A 1 85 ? 9.632 5.487 -5.181 1.00 85.00 85 ASP A C 1
ATOM 684 O O . ASP A 1 85 ? 9.928 6.234 -6.116 1.00 85.00 85 ASP A O 1
ATOM 688 N N . SER A 1 86 ? 10.077 4.225 -5.135 1.00 83.00 86 SER A N 1
ATOM 689 C CA . SER A 1 86 ? 11.028 3.690 -6.120 1.00 83.00 86 SER A CA 1
ATOM 690 C C . SER A 1 86 ? 10.433 3.621 -7.533 1.00 83.00 86 SER A C 1
ATOM 692 O O . SER A 1 86 ? 11.141 3.830 -8.523 1.00 83.00 86 SER A O 1
ATOM 694 N N . LEU A 1 87 ? 9.125 3.367 -7.650 1.00 79.12 87 LEU A N 1
ATOM 695 C CA . LEU A 1 87 ? 8.446 3.401 -8.948 1.00 79.12 87 LEU A CA 1
ATOM 696 C C . LEU A 1 87 ? 8.111 4.837 -9.376 1.00 79.12 87 LEU A C 1
ATOM 698 O O . LEU A 1 87 ? 8.075 5.139 -10.569 1.00 79.12 87 LEU A O 1
ATOM 702 N N . HIS A 1 88 ? 7.902 5.733 -8.409 1.00 68.81 88 HIS A N 1
ATOM 703 C CA . HIS A 1 88 ? 7.648 7.140 -8.691 1.00 68.81 88 HIS A CA 1
ATOM 704 C C . HIS A 1 88 ? 8.855 7.790 -9.379 1.00 68.81 88 HIS A C 1
ATOM 706 O O . HIS A 1 88 ? 8.710 8.360 -10.455 1.00 68.81 88 HIS A O 1
ATOM 712 N N . VAL A 1 89 ? 10.058 7.618 -8.814 1.00 62.06 89 VAL A N 1
ATOM 713 C CA . VAL A 1 89 ? 11.304 8.211 -9.338 1.00 62.06 89 VAL A CA 1
ATOM 714 C C . VAL A 1 89 ? 11.651 7.713 -10.744 1.00 62.06 89 VAL A C 1
ATOM 716 O O . VAL A 1 89 ? 12.115 8.492 -11.575 1.00 62.06 89 VAL A O 1
ATOM 719 N N . SER A 1 90 ? 11.411 6.432 -11.038 1.00 56.88 90 SER A N 1
ATOM 720 C CA . SER A 1 90 ? 11.672 5.855 -12.368 1.00 56.88 90 SER A CA 1
ATOM 721 C C . SER A 1 90 ? 10.694 6.341 -13.442 1.00 56.88 90 SER A C 1
ATOM 723 O O . SER A 1 90 ? 11.023 6.318 -14.626 1.00 56.88 90 SER A O 1
ATOM 725 N N . SER A 1 91 ? 9.522 6.836 -13.038 1.00 55.09 91 SER A N 1
ATOM 726 C CA . SER A 1 91 ? 8.461 7.288 -13.941 1.00 55.09 91 SER A CA 1
ATOM 727 C C . SER A 1 91 ? 8.392 8.813 -14.094 1.00 55.09 91 SER A C 1
ATOM 729 O O . SER A 1 91 ? 7.547 9.295 -14.846 1.00 55.09 91 SER A O 1
ATOM 731 N N . SER A 1 92 ? 9.268 9.584 -13.433 1.00 52.19 92 SER A N 1
ATOM 732 C CA . SER A 1 92 ? 9.247 11.061 -13.349 1.00 52.19 92 SER A CA 1
ATOM 733 C C . SER A 1 92 ? 9.414 11.836 -14.670 1.00 52.19 92 SER A C 1
ATOM 735 O O . SER A 1 92 ? 9.495 13.059 -14.645 1.00 52.19 92 SER A O 1
ATOM 737 N N . ASN A 1 93 ? 9.406 11.174 -15.830 1.00 49.16 93 ASN A N 1
ATOM 738 C CA . ASN A 1 93 ? 9.112 11.835 -17.110 1.00 49.16 93 ASN A CA 1
ATOM 739 C C . ASN A 1 93 ? 7.596 11.960 -17.389 1.00 49.16 93 ASN A C 1
ATOM 741 O O . ASN A 1 93 ? 7.212 12.589 -18.370 1.00 49.16 93 ASN A O 1
ATOM 745 N N . ASN A 1 94 ? 6.732 11.399 -16.534 1.00 48.97 94 ASN A N 1
ATOM 746 C CA . ASN A 1 94 ? 5.274 11.501 -16.590 1.00 48.97 94 ASN A CA 1
ATOM 747 C C . ASN A 1 94 ? 4.719 11.931 -15.218 1.00 48.97 94 ASN A C 1
ATOM 749 O O . ASN A 1 94 ? 4.587 11.122 -14.302 1.00 48.97 94 ASN A O 1
ATOM 753 N N . ASN A 1 95 ? 4.331 13.204 -15.093 1.00 44.38 95 ASN A N 1
ATOM 754 C CA . ASN A 1 95 ? 3.869 13.897 -13.870 1.00 44.38 95 ASN A CA 1
ATOM 755 C C . ASN A 1 95 ? 2.566 13.356 -13.214 1.00 44.38 95 ASN A C 1
ATOM 757 O O . ASN A 1 95 ? 1.938 14.030 -12.392 1.00 44.38 95 ASN A O 1
ATOM 761 N N . ASN A 1 96 ? 2.121 12.145 -13.556 1.00 48.22 96 ASN A N 1
ATOM 762 C CA . ASN A 1 96 ? 0.795 11.636 -13.203 1.00 48.22 96 ASN A CA 1
ATOM 763 C C . ASN A 1 96 ? 0.757 10.700 -11.991 1.00 48.22 96 ASN A C 1
ATOM 765 O O . ASN A 1 96 ? -0.335 10.407 -11.512 1.00 48.22 96 ASN A O 1
ATOM 769 N N . LEU A 1 97 ? 1.890 10.289 -11.418 1.00 50.41 97 LEU A N 1
ATOM 770 C CA . LEU A 1 97 ? 1.862 9.407 -10.246 1.00 50.41 97 LEU A CA 1
ATOM 771 C C . LEU A 1 97 ? 1.507 10.169 -8.963 1.00 50.41 97 LEU A C 1
ATOM 773 O O . LEU A 1 97 ? 1.853 11.339 -8.800 1.00 50.41 97 LEU A O 1
ATOM 777 N N . CYS A 1 98 ? 0.723 9.534 -8.092 1.00 46.31 98 CYS A N 1
ATOM 778 C CA . CYS A 1 98 ? 0.207 10.121 -6.857 1.00 46.31 98 CYS A CA 1
ATOM 779 C C . CYS A 1 98 ? 1.319 10.231 -5.806 1.00 46.31 98 CYS A C 1
ATOM 781 O O . CYS A 1 98 ? 1.977 9.235 -5.515 1.00 46.31 98 CYS A O 1
ATOM 783 N N . ASN A 1 99 ? 1.512 11.421 -5.230 1.00 47.06 99 ASN A N 1
ATOM 784 C CA . ASN A 1 99 ? 2.273 11.584 -3.992 1.00 47.06 99 ASN A CA 1
ATOM 785 C C . ASN A 1 99 ? 1.320 11.257 -2.852 1.00 47.06 99 ASN A C 1
ATOM 787 O O . ASN A 1 99 ? 0.623 12.138 -2.354 1.00 47.06 99 ASN A O 1
ATOM 791 N N . SER A 1 100 ? 1.213 9.978 -2.522 1.00 51.34 100 SER A N 1
ATOM 792 C CA . SER A 1 100 ? 0.294 9.526 -1.493 1.00 51.34 100 SER A CA 1
ATOM 793 C C . SER A 1 100 ? 1.060 9.270 -0.212 1.00 51.34 100 SER A C 1
ATOM 795 O O . SER A 1 100 ? 1.790 8.294 -0.092 1.00 51.34 100 SER A O 1
ATOM 797 N N . THR A 1 101 ? 0.900 10.177 0.743 1.00 54.16 101 THR A N 1
ATOM 798 C CA . THR A 1 101 ? 1.304 9.925 2.121 1.00 54.16 101 THR A CA 1
ATOM 799 C C . THR A 1 101 ? 0.251 9.030 2.764 1.00 54.16 101 THR A C 1
ATOM 801 O O . THR A 1 101 ? -0.945 9.293 2.648 1.00 54.16 101 THR A O 1
ATOM 804 N N . PHE A 1 102 ? 0.700 7.976 3.431 1.00 60.47 102 PHE A N 1
ATOM 805 C CA . PHE A 1 102 ? -0.123 6.936 4.024 1.00 60.47 102 PHE A CA 1
ATOM 806 C C . PHE A 1 102 ? -0.087 7.036 5.546 1.00 60.47 102 PHE A C 1
ATOM 808 O O . PHE A 1 102 ? 0.980 7.192 6.151 1.00 60.47 102 PHE A O 1
ATOM 815 N N . ILE A 1 103 ? -1.260 6.931 6.159 1.00 54.41 103 ILE A N 1
ATOM 816 C CA . ILE A 1 103 ? -1.425 6.727 7.599 1.00 54.41 103 ILE A CA 1
ATOM 817 C C . ILE A 1 103 ? -2.095 5.365 7.764 1.00 54.41 103 ILE A C 1
ATOM 819 O O . ILE A 1 103 ? -3.099 5.099 7.108 1.00 54.41 103 ILE A O 1
ATOM 823 N N . PHE A 1 104 ? -1.504 4.507 8.597 1.00 50.50 104 PHE A N 1
ATOM 824 C CA . PHE A 1 104 ? -2.079 3.228 9.022 1.00 50.50 104 PHE A CA 1
ATOM 825 C C . PHE A 1 104 ? -2.535 3.314 10.478 1.00 50.50 104 PHE A C 1
ATOM 827 O O . PHE A 1 104 ? -1.834 3.996 11.271 1.00 50.50 104 PHE A O 1
#

Radius of gyration: 16.07 Å; chains: 1; bounding box: 31×30×48 Å

Organism: Solanum verrucosum (NCBI:txid315347)

pLDDT: mean 80.63, std 13.51, range [44.38, 93.5]

Foldseek 3Di:
DVCVVVVNVVCVVVVVVPDDDDDDDDDFDCDDPPDDRFRDDWAFAADAKDKDDDPQDWKKWKQWPVRDIDTDGHDPPDIDMAGGPVNVVVNVVDPPHTPITITD

Sequence (104 aa):
MVVESLGVEKYMDEHMNSINYRLRLMKYKEPQSDETKTGLHAHTDKNIVTILYQNQVKGLEILTKDGQWINVDPTPDTFTVMIGDSLHVSSSNNNNLCNSTFIF

Secondary structure (DSSP, 8-state):
-HHHHTT-GGGHHHHHHH---------PPPPPTTS---SS-SB---SSEEEE---S----EEE-TTS-EEE-PPPTT--EEEE-HHHHHHTTTSTTS----EE-

InterPro domains:
  IPR027443 Isopenicillin N synthase-like superfamily [G3DSA:2.60.120.330] (1-102)
  IPR044861 Isopenicillin N synthase-like, Fe(2+) 2OG dioxygenase domain [PF03171] (16-93)